Protein AF-T0VGX5-F1 (afdb_monomer_lite)

Organism: NCBI:txid1234873

Sequence (103 aa):
MQKRYSKEFKETLIAFYHSGQSVTQLSKEYDVAPATIYKWIDLYSKSNESSVSKADFLELKRQLAKVKEERDILKKSIDHIRREKEVSAADMAQTIQTLALNV

Foldseek 3Di:
DDDDDDPVRLVVLLVVVVVPDDLVRSCVVVVNDSVVNVVSCQQAVDDPPDPAGNVNVVVVVVVVVVVVVVVVVVVVVVVVVVVVVVVVVVVVVVVVVVVVVVD

Radius of gyration: 29.21 Å; chains: 1; bounding box: 61×19×82 Å

Structure (mmCIF, N/CA/C/O backbone):
data_AF-T0VGX5-F1
#
_entry.id   AF-T0VGX5-F1
#
loop_
_atom_site.group_PDB
_atom_site.id
_atom_site.type_symbol
_atom_site.label_atom_id
_atom_site.label_alt_id
_atom_site.label_comp_id
_atom_site.label_asym_id
_atom_site.label_entity_id
_atom_site.label_seq_id
_atom_site.pdbx_PDB_ins_code
_atom_site.Cartn_x
_atom_site.Cartn_y
_atom_site.Cartn_z
_atom_site.occupancy
_atom_site.B_iso_or_equiv
_atom_site.auth_seq_id
_atom_site.auth_comp_id
_atom_site.auth_asym_id
_atom_site.auth_atom_id
_atom_site.pdbx_PDB_model_num
ATOM 1 N N . MET A 1 1 ? 8.863 0.318 19.338 1.00 51.97 1 MET A N 1
ATOM 2 C CA . MET A 1 1 ? 8.648 -0.700 18.283 1.00 51.97 1 MET A CA 1
ATOM 3 C C . MET A 1 1 ? 7.151 -0.746 17.968 1.00 51.97 1 MET A C 1
ATOM 5 O O . MET A 1 1 ? 6.371 -0.855 18.904 1.00 51.97 1 MET A O 1
ATOM 9 N N . GLN A 1 2 ? 6.716 -0.561 16.715 1.00 69.12 2 GLN A N 1
ATOM 10 C CA . GLN A 1 2 ? 5.281 -0.636 16.378 1.00 69.12 2 GLN A CA 1
ATOM 11 C C . GLN A 1 2 ? 4.834 -2.105 16.348 1.00 69.12 2 GLN A C 1
ATOM 13 O O . GLN A 1 2 ? 5.328 -2.858 15.509 1.00 69.12 2 GLN A O 1
ATOM 18 N N . LYS A 1 3 ? 3.886 -2.503 17.213 1.00 79.25 3 LYS A N 1
ATOM 19 C CA . LYS A 1 3 ? 3.197 -3.801 17.086 1.00 79.25 3 LYS A CA 1
ATOM 20 C C . LYS A 1 3 ? 2.500 -3.845 15.712 1.00 79.25 3 LYS A C 1
ATOM 22 O O . LYS A 1 3 ? 1.730 -2.944 15.368 1.00 79.25 3 LYS A O 1
ATOM 27 N N . ARG A 1 4 ? 2.819 -4.854 14.896 1.00 87.25 4 ARG A N 1
ATOM 28 C CA . ARG A 1 4 ? 2.221 -5.086 13.571 1.00 87.25 4 ARG A CA 1
ATOM 29 C C . ARG A 1 4 ? 1.125 -6.137 13.723 1.00 87.25 4 ARG A C 1
ATOM 31 O O . ARG A 1 4 ? 1.413 -7.262 14.105 1.00 87.25 4 ARG A O 1
ATOM 38 N N . TYR A 1 5 ? -0.109 -5.757 13.412 1.00 90.38 5 TYR A N 1
ATOM 39 C CA . TYR A 1 5 ? -1.258 -6.662 13.394 1.00 90.38 5 TYR A CA 1
ATOM 40 C C . TYR A 1 5 ? -1.614 -7.019 11.950 1.00 90.38 5 TYR A C 1
ATOM 42 O O . TYR A 1 5 ? -1.558 -6.136 11.079 1.00 90.38 5 TYR A O 1
ATOM 50 N N . SER A 1 6 ? -1.982 -8.281 11.710 1.00 91.69 6 SER A N 1
ATOM 51 C CA . SER A 1 6 ? -2.415 -8.759 10.392 1.00 91.69 6 SER A CA 1
ATOM 52 C C . SER A 1 6 ? -3.742 -8.113 9.968 1.00 91.69 6 SER A C 1
ATOM 54 O O . SER A 1 6 ? -4.404 -7.456 10.777 1.00 91.69 6 SER A O 1
ATOM 56 N N . LYS A 1 7 ? -4.113 -8.228 8.688 1.00 88.12 7 LYS A N 1
ATOM 57 C CA . LYS A 1 7 ? -5.376 -7.661 8.181 1.00 88.12 7 LYS A CA 1
ATOM 58 C C . LYS A 1 7 ? -6.569 -8.405 8.786 1.00 88.12 7 LYS A C 1
ATOM 60 O O . LYS A 1 7 ? -7.472 -7.770 9.319 1.00 88.12 7 LYS A O 1
ATOM 65 N N . GLU A 1 8 ? -6.484 -9.727 8.814 1.00 89.88 8 GLU A N 1
ATOM 66 C CA . GLU A 1 8 ? -7.505 -10.656 9.299 1.00 89.88 8 GLU A CA 1
ATOM 67 C C . GLU A 1 8 ? -7.815 -10.404 10.781 1.00 89.88 8 GLU A C 1
ATOM 69 O O . GLU A 1 8 ? -8.975 -10.357 11.190 1.00 89.88 8 GLU A O 1
ATOM 74 N N . PHE A 1 9 ? -6.776 -10.158 11.589 1.00 93.00 9 PHE A N 1
ATOM 75 C CA . PHE A 1 9 ? -6.940 -9.829 13.004 1.00 93.00 9 PHE A CA 1
ATOM 76 C C . PHE A 1 9 ? -7.717 -8.523 13.204 1.00 93.00 9 PHE A C 1
ATOM 78 O O . PHE A 1 9 ? -8.627 -8.456 14.029 1.00 93.00 9 PHE A O 1
ATOM 85 N N . LYS A 1 10 ? -7.382 -7.480 12.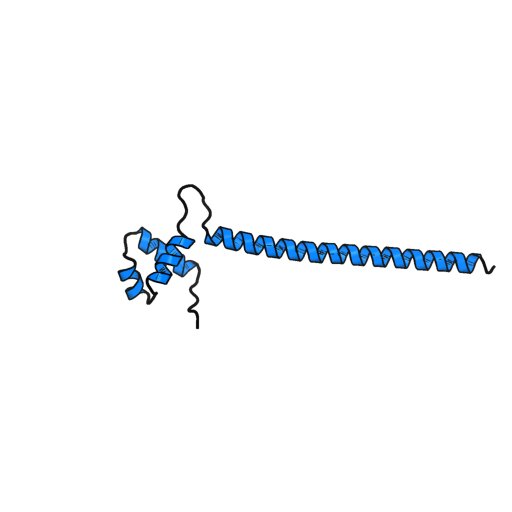433 1.00 91.75 10 LYS A N 1
ATOM 86 C CA . LYS A 1 10 ? -8.079 -6.187 12.510 1.00 91.75 10 LYS A CA 1
ATOM 87 C C . LYS A 1 10 ? -9.541 -6.337 12.113 1.00 91.75 10 LYS A C 1
ATOM 89 O O . LYS A 1 10 ? -10.407 -5.843 12.825 1.00 91.75 10 LYS A O 1
ATOM 94 N N . GLU A 1 11 ? -9.805 -7.032 11.008 1.00 89.75 11 GLU A N 1
ATOM 95 C CA . GLU A 1 11 ? -11.160 -7.287 10.508 1.00 89.75 11 GLU A CA 1
ATOM 96 C C . GLU A 1 11 ? -12.002 -8.067 11.521 1.00 89.75 11 GLU A C 1
ATOM 98 O O . GLU A 1 11 ? -13.154 -7.710 11.754 1.00 89.75 11 GLU A O 1
ATOM 103 N N . THR A 1 12 ? -11.409 -9.056 12.194 1.00 92.19 12 THR A N 1
ATOM 104 C CA . THR A 1 12 ? -12.071 -9.822 13.260 1.00 92.19 12 THR A CA 1
ATOM 105 C C . THR A 1 12 ? -12.460 -8.925 14.436 1.00 92.19 12 THR A C 1
ATOM 107 O O . THR A 1 12 ? -13.608 -8.946 14.878 1.00 92.19 12 THR A O 1
ATOM 110 N N . LEU A 1 13 ? -11.541 -8.074 14.909 1.00 93.75 13 LEU A N 1
ATOM 111 C CA . LEU A 1 13 ? -11.828 -7.145 16.009 1.00 93.75 13 LEU A CA 1
ATOM 112 C C . LEU A 1 13 ? -12.951 -6.158 15.656 1.00 93.75 13 LEU A C 1
ATOM 114 O O . LEU A 1 13 ? -13.790 -5.826 16.492 1.00 93.75 13 LEU A O 1
ATOM 118 N N . ILE A 1 14 ? -12.965 -5.688 14.408 1.00 91.19 14 ILE A N 1
ATOM 119 C CA . ILE A 1 14 ? -14.003 -4.790 13.896 1.00 91.19 14 ILE A CA 1
ATOM 120 C C . ILE A 1 14 ? -15.347 -5.522 13.785 1.00 91.19 14 ILE A C 1
ATOM 122 O O . ILE A 1 14 ? -16.378 -4.949 14.133 1.00 91.19 14 ILE A O 1
ATOM 126 N N . ALA A 1 15 ? -15.358 -6.792 13.371 1.00 91.25 15 ALA A N 1
ATOM 127 C CA . ALA A 1 15 ? -16.569 -7.609 13.347 1.00 91.25 15 ALA A CA 1
ATOM 128 C C . ALA A 1 15 ? -17.169 -7.786 14.753 1.00 91.25 15 ALA A C 1
ATOM 130 O O . ALA A 1 15 ? -18.377 -7.628 14.917 1.00 91.25 15 ALA A O 1
ATOM 131 N N . PHE A 1 16 ? -16.338 -8.018 15.775 1.00 93.75 16 PHE A N 1
ATOM 132 C CA . PHE A 1 16 ? -16.792 -8.080 17.170 1.00 93.75 16 PHE A CA 1
ATOM 133 C C . PHE A 1 16 ? -17.350 -6.750 17.683 1.00 93.75 16 PHE A C 1
ATOM 135 O O . PHE A 1 16 ? -18.348 -6.719 18.405 1.00 93.75 16 PHE A O 1
ATOM 142 N N . TYR A 1 17 ? -16.746 -5.632 17.277 1.00 93.38 17 TYR A N 1
ATOM 143 C CA . TYR A 1 17 ? -17.308 -4.315 17.564 1.00 93.38 17 TYR A CA 1
ATOM 144 C C . TYR A 1 17 ? -18.699 -4.151 16.926 1.00 93.38 17 TYR A C 1
ATOM 146 O O . TYR A 1 17 ? -19.646 -3.746 17.598 1.00 93.38 17 TYR A O 1
ATOM 154 N N . HIS A 1 18 ? -18.861 -4.541 15.657 1.00 89.44 18 HIS A N 1
ATOM 155 C CA . HIS A 1 18 ? -20.154 -4.493 14.968 1.00 89.44 18 HIS A CA 1
ATOM 156 C C . HIS A 1 18 ? -21.195 -5.473 15.528 1.00 89.44 18 HIS A C 1
ATOM 158 O O . HIS A 1 18 ? -22.388 -5.199 15.418 1.00 89.44 18 HIS A O 1
ATOM 164 N N . SER A 1 19 ? -20.779 -6.569 16.172 1.00 91.56 19 SER A N 1
ATOM 165 C CA . SER A 1 19 ? -21.684 -7.471 16.897 1.00 91.56 19 SER A CA 1
ATOM 166 C C . SER A 1 19 ? -22.095 -6.949 18.282 1.00 91.56 19 SER A C 1
ATOM 168 O O . SER A 1 19 ? -22.787 -7.652 19.013 1.00 91.56 19 SER A O 1
ATOM 170 N N . GLY A 1 20 ? -21.664 -5.739 18.663 1.00 91.25 20 GLY A N 1
ATOM 171 C CA . GLY A 1 20 ? -22.083 -5.052 19.886 1.00 91.25 20 GLY A CA 1
ATOM 172 C C . GLY A 1 20 ? -21.067 -5.062 21.032 1.00 91.25 20 GLY A C 1
ATOM 173 O O . GLY A 1 20 ? -21.376 -4.542 22.104 1.00 91.25 20 GLY A O 1
ATOM 174 N N . GLN A 1 21 ? -19.861 -5.614 20.849 1.00 94.88 21 GLN A N 1
ATOM 175 C CA . GLN A 1 21 ? -18.829 -5.542 21.889 1.00 94.88 21 GLN A CA 1
ATOM 176 C C . GLN A 1 21 ? -18.240 -4.130 21.997 1.00 94.88 21 GLN A C 1
ATOM 178 O O . GLN A 1 21 ? -17.969 -3.459 21.000 1.00 94.88 21 GLN A O 1
ATOM 183 N N . SER A 1 22 ? -17.996 -3.670 23.227 1.00 96.06 22 SER A N 1
ATOM 184 C CA . SER A 1 22 ? -17.403 -2.347 23.449 1.00 96.06 22 SER A CA 1
ATOM 185 C C . SER A 1 22 ? -15.898 -2.339 23.160 1.00 96.06 22 SER A C 1
ATOM 187 O O . SER A 1 22 ? -15.184 -3.303 23.442 1.00 96.06 22 SER A O 1
ATOM 189 N N . VAL A 1 23 ? -15.378 -1.202 22.688 1.00 95.69 23 VAL A N 1
ATOM 190 C CA . VAL A 1 23 ? -13.931 -1.016 22.476 1.00 95.69 23 VAL A CA 1
ATOM 191 C C . VAL A 1 23 ? -13.133 -1.236 23.766 1.00 95.69 23 VAL A C 1
ATOM 193 O O . VAL A 1 23 ? -12.035 -1.781 23.722 1.00 95.69 23 VAL A O 1
ATOM 196 N N . THR A 1 24 ? -13.681 -0.861 24.924 1.00 96.12 24 THR A N 1
ATOM 197 C CA . THR A 1 24 ? -13.038 -1.080 26.228 1.00 96.12 24 THR A CA 1
ATOM 198 C C . THR A 1 24 ? -12.891 -2.566 26.552 1.00 96.12 24 THR A C 1
ATOM 200 O O . THR A 1 24 ? -11.860 -2.969 27.086 1.00 96.12 24 THR A O 1
ATOM 203 N N . GLN A 1 25 ? -13.898 -3.381 26.227 1.00 96.12 25 GLN A N 1
ATOM 204 C CA . GLN A 1 25 ? -13.838 -4.833 26.400 1.00 96.12 25 GLN A CA 1
ATOM 205 C C . GLN A 1 25 ? -12.796 -5.445 25.460 1.00 96.12 25 GLN A C 1
ATOM 207 O O . GLN A 1 25 ? -11.865 -6.093 25.931 1.00 96.12 25 GLN A O 1
ATOM 212 N N . LEU A 1 26 ? -12.893 -5.146 24.162 1.00 96.25 26 LEU A N 1
ATOM 213 C CA . LEU A 1 26 ? -11.949 -5.621 23.145 1.00 96.25 26 LEU A CA 1
ATOM 214 C C . LEU A 1 26 ? -10.504 -5.229 23.466 1.00 96.25 26 LEU A C 1
ATOM 216 O O . LEU A 1 26 ? -9.575 -6.009 23.279 1.00 96.25 26 LEU A O 1
ATOM 220 N N . SER A 1 27 ? -10.308 -4.020 23.987 1.00 96.38 27 SER A N 1
ATOM 221 C CA . SER A 1 27 ? -8.991 -3.534 24.375 1.00 96.38 27 SER A CA 1
ATOM 222 C C . SER A 1 27 ? -8.352 -4.385 25.470 1.00 96.38 27 SER A C 1
ATOM 224 O O . SER A 1 27 ? -7.170 -4.710 25.369 1.00 96.38 27 SER A O 1
ATOM 226 N N . LYS A 1 28 ? -9.133 -4.763 26.488 1.00 96.06 28 LYS A N 1
ATOM 227 C CA . LYS A 1 28 ? -8.661 -5.594 27.602 1.00 96.06 28 LYS A CA 1
ATOM 228 C C . LYS A 1 28 ? -8.439 -7.045 27.185 1.00 96.06 28 LYS A C 1
ATOM 230 O O . LYS A 1 28 ? -7.455 -7.639 27.600 1.00 96.06 28 LYS A O 1
ATOM 235 N N . GLU A 1 29 ? -9.343 -7.601 26.384 1.00 95.88 29 GLU A N 1
ATOM 236 C CA . GLU A 1 29 ? -9.317 -9.012 25.983 1.00 95.88 29 GLU A CA 1
ATOM 237 C C . GLU A 1 29 ? -8.167 -9.324 25.015 1.00 95.88 29 GLU A C 1
ATOM 239 O O . GLU A 1 29 ? -7.519 -10.360 25.138 1.00 95.88 29 GLU A O 1
ATOM 244 N N . TYR A 1 30 ? -7.866 -8.401 24.097 1.00 94.06 30 TYR A N 1
ATOM 245 C CA . TYR A 1 30 ? -6.882 -8.616 23.031 1.00 94.06 30 TYR A CA 1
ATOM 246 C C . TYR A 1 30 ? -5.566 -7.837 23.222 1.00 94.06 30 TYR A C 1
ATOM 248 O O . TYR A 1 30 ? -4.720 -7.851 22.327 1.00 94.06 30 TYR A O 1
ATOM 256 N N . ASP A 1 31 ? -5.382 -7.143 24.353 1.00 94.00 31 ASP A N 1
ATOM 257 C CA . ASP A 1 31 ? -4.220 -6.275 24.638 1.00 94.00 31 ASP A CA 1
ATOM 258 C C . ASP A 1 31 ? -3.933 -5.253 23.512 1.00 94.00 31 ASP A C 1
ATOM 260 O O . ASP A 1 31 ? -2.796 -5.005 23.086 1.00 94.00 31 ASP A O 1
ATOM 264 N N . VAL A 1 32 ? -5.002 -4.646 22.988 1.00 94.50 32 VAL A N 1
ATOM 265 C CA . VAL A 1 32 ? -4.926 -3.612 21.948 1.00 94.50 32 VAL A CA 1
ATOM 266 C C . VAL A 1 32 ? -5.370 -2.283 22.538 1.00 94.50 32 VAL A C 1
ATOM 268 O O . VAL A 1 32 ? -6.449 -2.174 23.109 1.00 94.50 32 VAL A O 1
ATOM 271 N N . ALA A 1 33 ? -4.571 -1.230 22.370 1.00 95.06 33 ALA A N 1
ATOM 272 C CA . ALA A 1 33 ? -4.937 0.094 22.868 1.00 95.06 33 ALA A CA 1
ATOM 273 C C . ALA A 1 33 ? -6.271 0.581 22.248 1.00 95.06 33 ALA A C 1
ATOM 275 O O . ALA A 1 33 ? -6.413 0.502 21.022 1.00 95.06 33 ALA A O 1
ATOM 276 N N . PRO A 1 34 ? -7.202 1.180 23.022 1.00 95.44 34 PRO A N 1
ATOM 277 C CA . PRO A 1 34 ? -8.509 1.618 22.515 1.00 95.44 34 PRO A CA 1
ATOM 278 C C . PRO A 1 34 ? -8.406 2.540 21.295 1.00 95.44 34 PRO A C 1
ATOM 280 O O . PRO A 1 34 ? -9.121 2.373 20.311 1.00 95.44 34 PRO A O 1
ATOM 283 N N . ALA A 1 35 ? -7.443 3.468 21.311 1.00 94.94 35 ALA A N 1
ATOM 284 C CA . ALA A 1 35 ? -7.177 4.381 20.198 1.00 94.94 35 ALA A CA 1
ATOM 285 C C . ALA A 1 35 ? -6.799 3.651 18.894 1.00 94.94 35 ALA A C 1
ATOM 287 O O . ALA A 1 35 ? -7.121 4.113 17.801 1.00 94.94 35 ALA A O 1
ATOM 288 N N . THR A 1 36 ? -6.132 2.498 18.998 1.00 94.06 36 THR A N 1
ATOM 289 C CA . THR A 1 36 ? -5.782 1.671 17.835 1.00 94.06 36 THR A CA 1
ATOM 290 C C . THR A 1 36 ? -7.024 1.006 17.248 1.00 94.06 36 THR A C 1
ATOM 292 O O . THR A 1 36 ? -7.184 0.999 16.030 1.00 94.06 36 THR A O 1
ATOM 295 N N . ILE A 1 37 ? -7.927 0.520 18.105 1.00 94.44 37 ILE A N 1
ATOM 296 C CA . ILE A 1 37 ? -9.196 -0.091 17.693 1.00 94.44 37 ILE A CA 1
ATOM 297 C C . ILE A 1 37 ? -10.082 0.949 16.998 1.00 94.44 37 ILE A C 1
ATOM 299 O O . ILE A 1 37 ? -10.530 0.707 15.881 1.00 94.44 37 ILE A O 1
ATOM 303 N N . TYR A 1 38 ? -10.25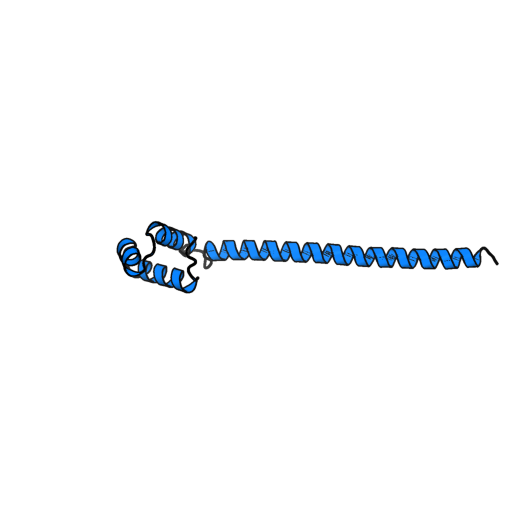5 2.140 17.585 1.00 94.19 38 TYR A N 1
ATOM 304 C CA . TYR A 1 38 ? -11.004 3.232 16.948 1.00 94.19 38 TYR A CA 1
ATOM 305 C C . TYR A 1 38 ? -10.428 3.623 15.585 1.00 94.19 38 TYR A C 1
ATOM 307 O O . TYR A 1 38 ? -11.173 3.830 14.630 1.00 94.19 38 TYR A O 1
ATOM 315 N N . LYS A 1 39 ? -9.097 3.665 15.463 1.00 92.81 39 LYS A N 1
ATOM 316 C CA . LYS A 1 39 ? -8.438 3.923 14.180 1.00 92.81 39 LYS A CA 1
ATOM 317 C C . LYS A 1 39 ? -8.751 2.844 13.143 1.00 92.81 39 LYS A C 1
ATOM 319 O O . LYS A 1 39 ? -8.889 3.163 11.967 1.00 92.81 39 LYS A O 1
ATOM 324 N N . TRP A 1 40 ? -8.831 1.575 13.538 1.00 93.25 40 TRP A N 1
ATOM 325 C CA . TRP A 1 40 ? -9.221 0.508 12.616 1.00 93.25 40 TRP A CA 1
ATOM 326 C C . TRP A 1 40 ? -10.692 0.608 12.230 1.00 93.25 40 TRP A C 1
ATOM 328 O O . TRP A 1 40 ? -10.989 0.494 11.047 1.00 93.25 40 TRP A O 1
ATOM 338 N N . ILE A 1 41 ? -11.584 0.909 13.174 1.00 89.75 41 ILE A N 1
ATOM 339 C CA . ILE A 1 41 ? -13.000 1.151 12.876 1.00 89.75 41 ILE A CA 1
ATOM 340 C C . ILE A 1 41 ? -13.140 2.271 11.830 1.00 89.75 41 ILE A C 1
ATOM 342 O O . ILE A 1 41 ? -13.810 2.067 10.825 1.00 89.75 41 ILE A O 1
ATOM 346 N N . ASP A 1 42 ? -12.436 3.401 11.979 1.00 87.88 42 ASP A N 1
ATOM 347 C CA . ASP A 1 42 ? -12.437 4.473 10.963 1.00 87.88 42 ASP A CA 1
ATOM 348 C C . ASP A 1 42 ? -11.926 3.989 9.596 1.00 87.88 42 ASP A C 1
ATOM 350 O O . ASP A 1 42 ? -12.540 4.240 8.563 1.00 87.88 42 ASP A O 1
ATOM 354 N N . LEU A 1 43 ? -10.798 3.271 9.574 1.00 84.81 43 LEU A N 1
ATOM 355 C CA . LEU A 1 43 ? -10.146 2.857 8.327 1.00 84.81 43 LEU A CA 1
ATOM 356 C C . LEU A 1 43 ? -10.906 1.766 7.564 1.00 84.81 43 LEU A C 1
ATOM 358 O O . LEU A 1 43 ? -10.840 1.721 6.333 1.00 84.81 43 LEU A O 1
ATOM 362 N N . TYR A 1 44 ? -11.580 0.871 8.277 1.00 81.25 44 TYR A N 1
ATOM 363 C CA . TYR A 1 44 ? -12.189 -0.333 7.713 1.00 81.25 44 TYR A CA 1
ATOM 364 C C . TYR A 1 44 ? -13.719 -0.332 7.772 1.00 81.25 44 TYR A C 1
ATOM 366 O O . TYR A 1 44 ? -14.325 -1.236 7.199 1.00 81.25 44 TYR A O 1
ATOM 374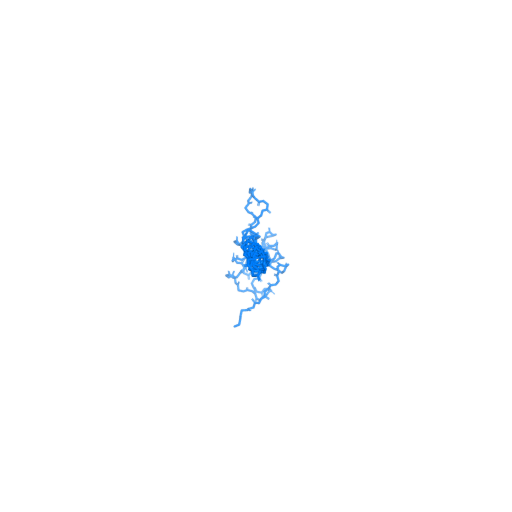 N N . SER A 1 45 ? -14.357 0.671 8.390 1.00 72.75 45 SER A N 1
ATOM 375 C CA . SER A 1 45 ? -15.800 0.857 8.237 1.00 72.75 45 SER A CA 1
ATOM 376 C C . SER A 1 45 ? -16.125 1.037 6.753 1.00 72.75 45 SER A C 1
ATOM 378 O O . SER A 1 45 ? -15.562 1.886 6.057 1.00 72.75 45 SER A O 1
ATOM 380 N N . LYS A 1 46 ? -16.991 0.167 6.235 1.00 64.50 46 LYS A N 1
ATOM 381 C CA . LYS A 1 46 ? -17.533 0.318 4.887 1.00 64.50 46 LYS A CA 1
ATOM 382 C C . LYS A 1 46 ? -18.527 1.474 4.958 1.00 64.50 46 LYS A C 1
ATOM 384 O O . LYS A 1 46 ? -19.510 1.376 5.687 1.00 64.50 46 LYS A O 1
ATOM 389 N N . SER A 1 47 ? -18.276 2.575 4.251 1.00 55.53 47 SER A N 1
ATOM 390 C CA . SER A 1 47 ? -19.315 3.585 4.039 1.00 55.53 47 SER A CA 1
ATOM 391 C C . SER A 1 47 ? -20.481 2.916 3.318 1.00 55.53 47 SER A C 1
ATOM 393 O O . SER A 1 47 ? -20.266 2.224 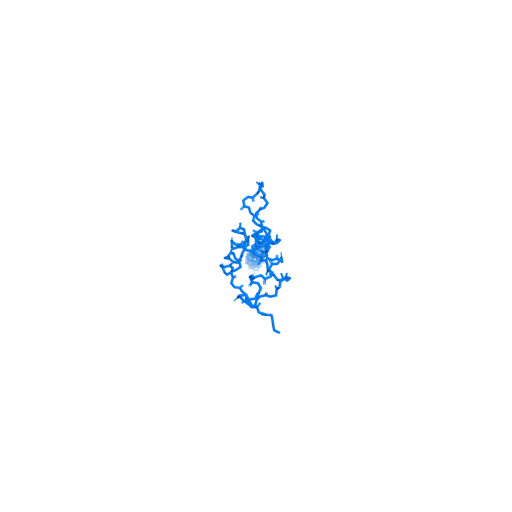2.325 1.00 55.53 47 SER A O 1
ATOM 395 N N . ASN A 1 48 ? -21.701 3.117 3.821 1.00 53.47 48 ASN A N 1
ATOM 396 C CA . ASN A 1 48 ? -22.934 2.444 3.382 1.00 53.47 48 ASN A CA 1
ATOM 397 C C . ASN A 1 48 ? -23.254 2.554 1.871 1.00 53.47 48 ASN A C 1
ATOM 399 O O . ASN A 1 48 ? -24.184 1.906 1.408 1.00 53.47 48 ASN A O 1
ATOM 403 N N . GLU A 1 49 ? -22.483 3.319 1.094 1.00 55.97 49 GLU A N 1
ATOM 404 C CA . GLU A 1 49 ? -22.664 3.520 -0.350 1.00 55.97 49 GLU A CA 1
ATOM 405 C C . GLU A 1 49 ? -21.488 3.024 -1.214 1.00 55.97 49 GLU A C 1
ATOM 407 O O . GLU A 1 49 ? -21.586 3.018 -2.439 1.00 55.97 49 GLU A O 1
ATOM 412 N N . SER A 1 50 ? -20.379 2.560 -0.625 1.00 54.19 50 SER A N 1
ATOM 413 C CA . SER A 1 50 ? -19.218 2.090 -1.392 1.00 54.19 50 SER A CA 1
ATOM 414 C C . SER A 1 50 ? -18.679 0.772 -0.849 1.00 54.19 50 SER A C 1
ATOM 416 O O . SER A 1 50 ? -18.260 0.675 0.301 1.00 54.19 50 SER A O 1
ATOM 418 N N . SER A 1 51 ? -18.600 -0.239 -1.714 1.00 64.38 51 SER A N 1
ATOM 419 C CA . SER A 1 51 ? -18.055 -1.570 -1.409 1.00 64.38 51 SER A CA 1
ATOM 420 C C . SER A 1 51 ? -16.565 -1.584 -1.022 1.00 64.38 51 SER A C 1
ATOM 422 O O . SER A 1 51 ? -16.045 -2.637 -0.656 1.00 64.38 51 SER A O 1
ATOM 424 N N . VAL A 1 52 ? -15.883 -0.435 -1.083 1.00 71.81 52 VAL A N 1
ATOM 425 C CA . VAL A 1 52 ? -14.437 -0.282 -0.892 1.00 71.81 52 VAL A CA 1
ATOM 426 C C . VAL A 1 52 ? -14.151 0.455 0.419 1.00 71.81 52 VAL A C 1
ATOM 428 O O . VAL A 1 52 ? -14.627 1.570 0.626 1.00 71.81 52 VAL A O 1
ATOM 431 N N . SER A 1 53 ? -13.346 -0.151 1.296 1.00 80.38 53 SER A N 1
ATOM 432 C CA . SER A 1 53 ? -12.849 0.494 2.520 1.00 80.38 53 SER A CA 1
ATOM 433 C C . SER A 1 53 ? -11.808 1.578 2.195 1.00 80.38 53 SER A C 1
ATOM 435 O O . SER A 1 53 ? -11.065 1.485 1.217 1.00 80.38 53 SER A O 1
ATOM 437 N N . LYS A 1 54 ? -11.671 2.586 3.066 1.00 83.44 54 LYS A N 1
ATOM 438 C CA . LYS A 1 54 ? -10.599 3.600 3.002 1.00 83.44 54 LYS A CA 1
ATOM 439 C C . LYS A 1 54 ? -9.194 2.980 2.992 1.00 83.44 54 LYS A C 1
ATOM 441 O O . LYS A 1 54 ? -8.296 3.513 2.339 1.00 83.44 54 LYS A O 1
ATOM 446 N N . ALA A 1 55 ? -8.996 1.857 3.685 1.00 83.25 55 ALA A N 1
ATOM 447 C CA . ALA A 1 55 ? -7.747 1.101 3.654 1.00 83.25 55 ALA A CA 1
ATOM 448 C C . ALA A 1 55 ? -7.489 0.480 2.271 1.00 83.25 55 ALA A C 1
ATOM 450 O O . ALA A 1 55 ? -6.388 0.628 1.740 1.00 83.25 55 ALA A O 1
ATOM 451 N N . ASP A 1 56 ? -8.506 -0.140 1.667 1.00 85.50 56 ASP A N 1
ATOM 452 C CA . ASP A 1 56 ? -8.404 -0.724 0.324 1.00 85.50 56 ASP A CA 1
ATOM 453 C C . ASP A 1 56 ? -8.167 0.364 -0.736 1.00 85.50 56 ASP A C 1
ATOM 455 O O . ASP A 1 56 ? -7.340 0.197 -1.629 1.00 85.50 56 ASP A O 1
ATOM 459 N N . PHE A 1 57 ? -8.813 1.527 -0.600 1.00 87.56 57 PHE A N 1
ATOM 460 C CA . PHE A 1 57 ? -8.577 2.679 -1.472 1.00 87.56 57 PHE A CA 1
ATOM 461 C C . PHE A 1 57 ? -7.129 3.187 -1.394 1.00 87.56 57 PHE A C 1
ATOM 463 O O . PHE A 1 57 ? -6.510 3.491 -2.418 1.00 87.56 57 PHE A O 1
ATOM 470 N N . LEU A 1 58 ? -6.567 3.280 -0.185 1.00 88.56 58 LEU A N 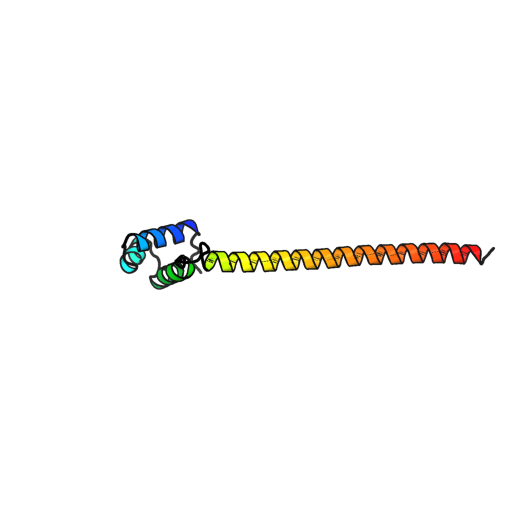1
ATOM 471 C CA . LEU A 1 58 ? -5.190 3.733 0.004 1.00 88.56 58 LEU A CA 1
ATOM 472 C C . LEU A 1 58 ? -4.182 2.729 -0.567 1.00 88.56 58 LEU A C 1
ATOM 474 O O . LEU A 1 58 ? -3.201 3.136 -1.194 1.00 88.56 58 LEU A O 1
ATOM 478 N N . GLU A 1 59 ? -4.444 1.436 -0.384 1.00 91.62 59 GLU A N 1
ATOM 479 C CA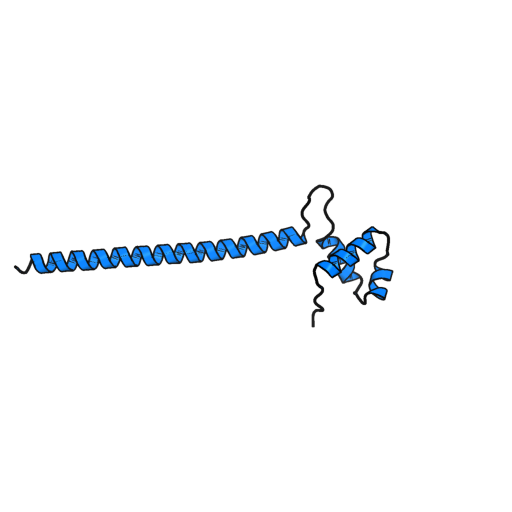 . GLU A 1 59 ? -3.643 0.366 -0.974 1.00 91.62 59 GLU A CA 1
ATOM 480 C C . GLU A 1 59 ? -3.708 0.410 -2.506 1.00 91.62 59 GLU A C 1
ATOM 482 O O . GLU A 1 59 ? -2.672 0.413 -3.170 1.00 91.62 59 GLU A O 1
ATOM 487 N N . LEU A 1 60 ? -4.901 0.582 -3.081 1.00 93.75 60 LEU A N 1
ATOM 488 C CA . LEU A 1 60 ? -5.073 0.715 -4.526 1.00 93.75 60 LEU A CA 1
ATOM 489 C C . LEU A 1 60 ? -4.321 1.934 -5.080 1.00 93.75 60 LEU A C 1
ATOM 491 O O . LEU A 1 60 ? -3.651 1.846 -6.110 1.00 93.75 60 LEU A O 1
ATOM 495 N N . LYS A 1 61 ? -4.357 3.070 -4.374 1.00 93.75 61 LYS A N 1
ATOM 496 C CA . LYS A 1 61 ? -3.595 4.272 -4.745 1.00 93.75 61 LYS A CA 1
ATOM 497 C C . LYS A 1 61 ? -2.085 4.017 -4.726 1.00 93.75 61 LYS A C 1
ATOM 499 O O . LYS A 1 61 ? -1.375 4.498 -5.611 1.00 93.75 61 LYS A O 1
ATOM 504 N N . ARG A 1 62 ? -1.592 3.254 -3.744 1.00 95.12 62 ARG A N 1
ATOM 505 C CA . ARG A 1 62 ? -0.179 2.860 -3.643 1.00 95.12 62 ARG A CA 1
ATOM 506 C C . ARG A 1 62 ? 0.228 1.950 -4.804 1.00 95.12 62 ARG A C 1
ATOM 508 O O . ARG A 1 62 ? 1.258 2.196 -5.429 1.00 95.12 62 ARG A O 1
ATOM 515 N N . GLN A 1 63 ? -0.583 0.943 -5.117 1.00 96.00 63 GLN A N 1
ATOM 516 C CA . GLN A 1 63 ? -0.338 0.034 -6.240 1.00 96.00 63 GLN A CA 1
ATOM 517 C C . GLN A 1 63 ? -0.344 0.780 -7.576 1.00 96.00 63 GLN A C 1
ATOM 519 O O . GLN A 1 63 ? 0.563 0.602 -8.385 1.00 96.00 63 GLN A O 1
ATOM 524 N N . LEU A 1 64 ? -1.297 1.695 -7.773 1.00 97.31 64 LEU A N 1
ATOM 525 C CA . LEU A 1 64 ? -1.361 2.529 -8.971 1.00 97.31 64 LEU A CA 1
ATOM 526 C C . LEU A 1 64 ? -0.108 3.400 -9.139 1.00 97.31 64 LEU A C 1
ATOM 528 O O . LEU A 1 64 ? 0.379 3.557 -10.257 1.00 97.31 64 LEU A O 1
ATOM 532 N N . ALA A 1 65 ? 0.416 3.971 -8.049 1.00 97.25 65 ALA A N 1
ATOM 533 C CA . ALA A 1 65 ? 1.653 4.748 -8.089 1.00 97.25 65 ALA A CA 1
ATOM 534 C C . ALA A 1 65 ? 2.850 3.880 -8.506 1.00 97.25 65 ALA A C 1
ATOM 536 O O . ALA A 1 65 ? 3.582 4.259 -9.417 1.00 97.25 65 ALA A O 1
ATOM 537 N N . LYS A 1 66 ? 2.983 2.687 -7.912 1.00 97.50 66 LYS A N 1
ATOM 538 C CA . LYS A 1 66 ? 4.048 1.729 -8.238 1.00 97.50 66 LYS A CA 1
ATOM 539 C C . LYS A 1 66 ? 4.007 1.305 -9.711 1.00 97.50 66 LYS A C 1
ATOM 541 O O . LYS A 1 66 ? 5.012 1.389 -10.405 1.00 97.50 66 LYS A O 1
ATOM 546 N N . VAL A 1 67 ? 2.832 0.925 -10.213 1.00 97.69 67 VAL A N 1
ATOM 547 C CA . VAL A 1 67 ? 2.662 0.509 -11.616 1.00 97.69 67 VAL A CA 1
ATOM 548 C C . VAL A 1 67 ? 2.956 1.661 -12.581 1.00 97.69 67 VAL A C 1
ATOM 550 O O . VAL A 1 67 ? 3.544 1.454 -13.642 1.00 97.69 67 VAL A O 1
ATOM 553 N N . LYS A 1 68 ? 2.573 2.898 -12.236 1.00 96.81 68 LYS A N 1
ATOM 554 C CA . LYS A 1 68 ? 2.903 4.073 -13.058 1.00 96.81 68 LYS A CA 1
ATOM 555 C C . LYS A 1 68 ? 4.410 4.297 -13.149 1.00 96.81 68 LYS A C 1
ATOM 557 O O . LYS A 1 68 ? 4.888 4.561 -14.249 1.00 96.81 68 LYS A O 1
ATOM 562 N N . GLU A 1 69 ? 5.122 4.160 -12.036 1.00 97.38 69 GLU A N 1
ATOM 563 C CA . GLU A 1 69 ? 6.579 4.281 -11.981 1.00 97.38 69 GLU A CA 1
ATOM 564 C C . GLU A 1 69 ? 7.272 3.192 -12.813 1.00 97.38 69 GLU A C 1
ATOM 566 O O . GLU A 1 69 ? 8.083 3.515 -13.680 1.00 97.38 69 GLU A O 1
ATOM 571 N N . GLU A 1 70 ? 6.888 1.923 -12.641 1.00 97.06 70 GLU A N 1
ATOM 572 C CA . GLU A 1 70 ? 7.403 0.801 -13.444 1.00 97.06 70 GLU A CA 1
ATOM 573 C C . GLU A 1 70 ? 7.171 1.033 -14.945 1.00 97.06 70 GLU A C 1
ATOM 575 O O . GLU A 1 70 ? 8.078 0.860 -15.763 1.00 97.06 70 GLU A O 1
ATOM 580 N N . ARG A 1 71 ? 5.976 1.510 -15.314 1.00 97.50 71 ARG A N 1
ATOM 581 C CA . ARG A 1 71 ? 5.634 1.858 -16.699 1.00 97.50 71 ARG A CA 1
ATOM 582 C C . ARG A 1 71 ? 6.498 2.998 -17.237 1.00 97.50 71 ARG A C 1
ATOM 584 O O . ARG A 1 71 ? 6.880 2.963 -18.406 1.00 97.50 71 ARG A O 1
ATOM 591 N N . ASP A 1 72 ? 6.788 4.014 -16.431 1.00 97.81 72 ASP A N 1
ATOM 592 C CA . ASP A 1 72 ? 7.627 5.145 -16.839 1.00 97.81 72 ASP A CA 1
ATOM 593 C C . ASP A 1 72 ? 9.094 4.744 -17.016 1.00 97.81 72 ASP A C 1
ATOM 595 O O . ASP A 1 72 ? 9.733 5.179 -17.977 1.00 97.81 72 ASP A O 1
ATOM 599 N N . ILE A 1 73 ? 9.615 3.868 -16.154 1.00 98.00 73 ILE A N 1
ATOM 600 C CA . ILE A 1 73 ? 10.950 3.276 -16.314 1.00 98.00 73 ILE A CA 1
ATOM 601 C C . ILE A 1 73 ? 11.011 2.450 -17.602 1.00 98.00 73 ILE A C 1
ATOM 603 O O . ILE A 1 73 ? 11.932 2.624 -18.402 1.00 98.00 73 ILE A O 1
ATOM 607 N N . LEU A 1 74 ? 10.007 1.601 -17.840 1.00 97.00 74 LEU A N 1
ATOM 608 C CA . LEU A 1 74 ? 9.961 0.756 -19.030 1.00 97.00 74 LEU A CA 1
ATOM 609 C C . LEU A 1 74 ? 9.924 1.587 -20.319 1.00 97.00 74 LEU A C 1
ATOM 611 O O . LEU A 1 74 ? 10.681 1.308 -21.246 1.00 97.00 74 LEU A O 1
ATOM 615 N N . LYS A 1 75 ? 9.109 2.649 -20.367 1.00 97.56 75 LYS A N 1
ATOM 616 C CA . LYS A 1 75 ? 9.085 3.580 -21.508 1.00 97.56 75 LYS A CA 1
ATOM 617 C C . LYS A 1 75 ? 10.452 4.213 -21.761 1.00 97.56 75 LYS A C 1
ATOM 619 O O . LYS A 1 75 ? 10.938 4.164 -22.885 1.00 97.56 75 LYS A O 1
ATOM 624 N N . LYS A 1 76 ? 11.107 4.728 -20.715 1.00 96.81 76 LYS A N 1
ATOM 625 C CA . LYS A 1 76 ? 12.456 5.310 -20.831 1.00 96.81 76 LYS A CA 1
ATOM 626 C C . LYS A 1 76 ? 13.481 4.303 -21.358 1.00 96.81 76 LYS A C 1
ATOM 628 O O . LYS A 1 76 ? 14.338 4.678 -22.153 1.00 96.81 76 LYS A O 1
ATOM 633 N N . SER A 1 77 ? 13.399 3.043 -20.927 1.00 96.25 77 SER A N 1
ATOM 634 C CA . SER A 1 77 ? 14.276 1.970 -21.408 1.00 96.25 77 SER A CA 1
ATOM 635 C C . SER A 1 77 ? 14.056 1.681 -22.896 1.00 96.25 77 SER A C 1
ATOM 637 O O . SER A 1 77 ? 15.024 1.634 -23.654 1.00 96.25 77 SER A O 1
ATOM 639 N N . ILE A 1 78 ? 12.799 1.583 -23.338 1.00 96.25 78 ILE A N 1
ATOM 640 C CA . ILE A 1 78 ? 12.457 1.396 -24.756 1.00 96.25 78 ILE A CA 1
ATOM 641 C C . ILE A 1 78 ? 12.981 2.566 -25.601 1.00 96.25 78 ILE A C 1
ATOM 643 O O . ILE A 1 78 ? 13.609 2.343 -26.636 1.00 96.25 78 ILE A O 1
ATOM 647 N N . ASP A 1 79 ? 12.790 3.804 -25.142 1.00 95.25 79 ASP A N 1
ATOM 648 C CA . ASP A 1 79 ? 13.274 5.003 -25.838 1.00 95.25 79 ASP A CA 1
ATOM 649 C C . ASP A 1 79 ? 14.807 5.073 -25.900 1.00 95.25 79 ASP A C 1
ATOM 651 O O . ASP A 1 79 ? 15.378 5.637 -26.835 1.00 95.25 79 ASP A O 1
ATOM 655 N N . HIS A 1 80 ? 15.503 4.526 -24.901 1.00 94.31 80 HIS A N 1
ATOM 656 C CA . HIS A 1 80 ? 16.959 4.415 -24.921 1.00 94.31 80 HIS A CA 1
ATOM 657 C C . HIS A 1 80 ? 17.429 3.403 -25.973 1.00 94.31 80 HIS A C 1
ATOM 659 O O . HIS A 1 80 ? 18.224 3.767 -26.837 1.00 94.31 80 HIS A O 1
ATOM 665 N N . ILE A 1 81 ? 16.863 2.191 -25.969 1.00 94.38 81 ILE A N 1
ATOM 666 C CA . ILE A 1 81 ? 17.190 1.127 -26.936 1.00 94.38 81 ILE A CA 1
ATOM 667 C C . ILE A 1 81 ? 16.903 1.580 -28.371 1.00 94.38 81 ILE A C 1
ATOM 669 O O . ILE A 1 81 ? 17.674 1.302 -29.290 1.00 94.38 81 ILE A O 1
ATOM 673 N N . ARG A 1 82 ? 15.789 2.289 -28.588 1.00 94.25 82 ARG A N 1
ATOM 674 C CA . ARG A 1 82 ? 15.445 2.826 -29.908 1.00 94.25 82 ARG A CA 1
ATOM 675 C C . ARG A 1 82 ? 16.515 3.792 -30.417 1.00 94.25 82 ARG A C 1
ATOM 677 O O . ARG A 1 82 ? 16.970 3.635 -31.546 1.00 94.25 82 ARG A O 1
ATOM 684 N N . ARG A 1 83 ? 16.928 4.752 -29.585 1.00 92.31 83 ARG A N 1
ATOM 685 C CA . ARG A 1 83 ? 17.959 5.735 -29.952 1.00 92.31 83 ARG A CA 1
ATOM 686 C C . ARG A 1 83 ? 19.304 5.076 -30.236 1.00 92.31 83 ARG A C 1
ATOM 688 O O . ARG A 1 83 ? 19.955 5.439 -31.204 1.00 92.31 83 ARG A O 1
ATOM 695 N N . GLU A 1 84 ? 19.699 4.090 -29.438 1.00 91.06 84 GLU A N 1
ATOM 696 C CA . GLU A 1 84 ? 20.945 3.344 -29.651 1.00 91.06 84 GLU A CA 1
ATOM 697 C C . GLU A 1 84 ? 20.974 2.651 -31.025 1.00 91.06 84 GLU A C 1
ATOM 699 O O . GLU A 1 84 ? 21.961 2.746 -31.755 1.00 91.06 84 GLU A O 1
ATOM 704 N N . LYS A 1 85 ? 19.857 2.031 -31.432 1.00 89.06 85 LYS A N 1
ATOM 705 C CA . LYS A 1 85 ? 19.725 1.429 -32.769 1.00 89.06 85 LYS A CA 1
ATOM 706 C C . LYS A 1 85 ? 19.779 2.459 -33.897 1.00 89.06 85 LYS A C 1
ATOM 708 O O . LYS A 1 85 ? 20.388 2.186 -34.928 1.00 89.06 85 LYS A O 1
ATOM 713 N N . GLU A 1 86 ? 19.139 3.615 -33.718 1.00 87.75 86 GLU A N 1
ATOM 714 C CA . GLU A 1 86 ? 19.151 4.704 -34.706 1.00 87.75 86 GLU A CA 1
ATOM 715 C C . GLU A 1 86 ? 20.576 5.254 -34.914 1.00 87.75 86 GLU A C 1
ATOM 717 O O . GLU A 1 86 ? 20.986 5.445 -36.059 1.00 87.75 86 GLU A O 1
ATOM 722 N N . VAL A 1 87 ? 21.361 5.420 -33.840 1.00 86.44 87 VAL A N 1
ATOM 723 C CA . VAL A 1 87 ? 22.775 5.837 -33.925 1.00 86.44 87 VAL A CA 1
ATOM 724 C C . VAL A 1 87 ? 23.626 4.779 -34.633 1.00 86.44 87 VAL A C 1
ATOM 726 O O . VAL A 1 87 ? 24.330 5.103 -35.584 1.00 86.44 87 VAL A O 1
ATOM 729 N N . SER A 1 88 ? 23.496 3.502 -34.259 1.00 90.38 88 SER A N 1
ATOM 730 C CA . SER A 1 88 ? 24.264 2.417 -34.890 1.00 90.38 88 SER A CA 1
ATOM 731 C C . SER A 1 88 ? 24.005 2.297 -36.401 1.00 90.38 88 SER A C 1
ATOM 733 O O . SER A 1 88 ? 24.931 2.053 -37.177 1.00 90.38 88 SER A O 1
ATOM 735 N N . ALA A 1 89 ? 22.760 2.503 -36.844 1.00 90.56 89 ALA A N 1
ATOM 736 C CA . ALA A 1 89 ? 22.426 2.518 -38.267 1.00 90.56 89 ALA A CA 1
ATOM 737 C C . ALA A 1 89 ? 23.063 3.711 -39.004 1.00 90.56 89 ALA A C 1
ATOM 739 O O . ALA A 1 89 ? 23.541 3.551 -40.130 1.00 90.56 89 ALA A O 1
ATOM 740 N N . ALA A 1 90 ? 23.096 4.888 -38.369 1.00 91.56 90 ALA A N 1
ATOM 741 C CA . ALA A 1 90 ? 23.734 6.078 -38.924 1.00 91.56 90 ALA A CA 1
ATOM 742 C C . ALA A 1 90 ? 25.254 5.893 -39.085 1.00 91.56 90 ALA A C 1
ATOM 744 O O . ALA A 1 90 ? 25.793 6.223 -40.143 1.00 91.56 90 ALA A O 1
ATOM 745 N N . ASP A 1 91 ? 25.923 5.288 -38.100 1.00 92.25 91 ASP A N 1
ATOM 746 C CA . ASP A 1 91 ? 27.369 5.022 -38.141 1.00 92.25 91 ASP A CA 1
ATOM 747 C C . ASP A 1 91 ? 27.747 4.067 -39.289 1.00 92.25 91 ASP A C 1
ATOM 749 O O . ASP A 1 91 ? 28.719 4.293 -40.021 1.00 92.25 91 ASP A O 1
ATOM 753 N N . MET A 1 92 ? 26.943 3.018 -39.513 1.00 91.94 92 MET A N 1
ATOM 754 C CA . MET A 1 92 ? 27.141 2.107 -40.647 1.00 91.94 92 MET A CA 1
ATOM 755 C C . MET A 1 92 ? 26.959 2.821 -41.992 1.00 91.94 92 MET A C 1
ATOM 757 O O . MET A 1 92 ? 27.770 2.632 -42.900 1.00 91.94 92 MET A O 1
ATOM 761 N N . ALA A 1 93 ? 25.930 3.664 -42.123 1.00 94.25 93 ALA A N 1
ATOM 762 C CA . ALA A 1 93 ? 25.687 4.430 -43.345 1.00 94.25 93 ALA A CA 1
ATOM 763 C C . ALA A 1 93 ? 26.847 5.392 -43.656 1.00 94.25 93 ALA A C 1
ATOM 765 O O . ALA A 1 93 ? 27.318 5.444 -44.794 1.00 94.25 93 ALA A O 1
ATOM 766 N N . GLN A 1 94 ? 27.365 6.093 -42.640 1.00 91.06 94 GLN A N 1
ATOM 767 C CA . GLN A 1 94 ? 28.538 6.960 -42.785 1.00 91.06 94 GLN A CA 1
ATOM 768 C C . GLN A 1 94 ? 29.791 6.184 -43.200 1.00 91.06 94 GLN A C 1
ATOM 770 O O . GLN A 1 94 ? 30.551 6.647 -44.054 1.00 91.06 94 GLN A O 1
ATOM 775 N N . THR A 1 95 ? 29.994 4.990 -42.639 1.00 91.56 95 THR A N 1
ATOM 776 C CA . THR A 1 95 ? 31.129 4.124 -42.989 1.00 91.56 95 THR A CA 1
ATOM 777 C C . THR A 1 95 ? 31.078 3.720 -44.462 1.00 91.56 95 THR A C 1
ATOM 779 O O . THR A 1 95 ? 32.067 3.874 -45.179 1.00 91.56 95 THR A O 1
ATOM 782 N N . ILE A 1 96 ? 29.914 3.273 -44.944 1.00 93.69 96 ILE A N 1
ATOM 783 C CA . ILE A 1 96 ? 29.713 2.909 -46.356 1.00 93.69 96 ILE A CA 1
ATOM 784 C C . ILE A 1 96 ? 29.972 4.112 -47.267 1.00 93.69 96 ILE A C 1
ATOM 786 O O . ILE A 1 96 ? 30.674 3.988 -48.269 1.00 93.69 96 ILE A O 1
ATOM 790 N N . GLN A 1 97 ? 29.447 5.286 -46.911 1.00 92.50 97 GLN A N 1
ATOM 791 C CA . GLN A 1 97 ? 29.614 6.491 -47.719 1.00 92.50 97 GLN A CA 1
ATOM 792 C C . GLN A 1 97 ? 31.071 6.969 -47.774 1.00 92.50 97 GLN A C 1
ATOM 794 O O . GLN A 1 97 ? 31.537 7.388 -48.830 1.00 92.50 97 GLN A O 1
ATOM 799 N N . THR A 1 98 ? 31.810 6.848 -46.670 1.00 92.25 98 THR A N 1
ATOM 800 C CA . THR A 1 98 ? 33.244 7.171 -46.622 1.00 92.25 98 THR A CA 1
ATOM 801 C C . THR A 1 98 ? 34.056 6.226 -47.506 1.00 92.25 98 THR A C 1
ATOM 803 O O . THR A 1 98 ? 34.924 6.673 -48.249 1.00 92.25 98 THR A O 1
ATOM 806 N N . LEU A 1 99 ? 33.757 4.923 -47.471 1.00 92.81 99 LEU A N 1
ATOM 807 C CA . LEU A 1 99 ? 34.412 3.941 -48.339 1.00 92.81 99 LEU A CA 1
ATOM 808 C C . LEU A 1 99 ? 34.111 4.194 -49.822 1.00 92.81 99 LEU A C 1
ATOM 810 O O . LEU A 1 99 ? 35.008 4.057 -50.645 1.00 92.81 99 LEU A O 1
ATOM 814 N N . ALA A 1 100 ? 32.885 4.604 -50.159 1.00 90.62 100 ALA A N 1
ATOM 815 C CA . ALA A 1 100 ? 32.486 4.906 -51.534 1.00 90.62 100 ALA A CA 1
ATOM 816 C C . ALA A 1 100 ? 33.159 6.163 -52.120 1.00 90.62 100 ALA A C 1
ATOM 818 O O . ALA A 1 100 ? 33.300 6.251 -53.333 1.00 90.62 100 ALA A O 1
ATOM 819 N N . LEU A 1 101 ? 33.558 7.130 -51.285 1.00 90.38 101 LEU A N 1
ATOM 820 C CA . LEU A 1 101 ? 34.234 8.365 -51.715 1.00 90.38 101 LEU A CA 1
ATOM 821 C C . LEU A 1 101 ? 35.758 8.219 -51.857 1.00 90.38 101 LEU A C 1
ATOM 823 O O . LEU A 1 101 ? 36.397 9.096 -52.431 1.00 90.38 101 LEU A O 1
ATOM 827 N N . ASN A 1 102 ? 36.335 7.141 -51.318 1.00 84.38 102 ASN A N 1
ATOM 828 C CA . ASN A 1 102 ? 37.778 6.876 -51.329 1.00 84.38 102 ASN A CA 1
ATOM 829 C C . ASN A 1 102 ? 38.217 5.913 -52.457 1.00 84.38 102 ASN A C 1
ATOM 831 O O . ASN A 1 102 ? 39.365 5.467 -52.451 1.00 84.38 102 ASN A O 1
ATOM 835 N N . VAL A 1 103 ? 37.315 5.578 -53.389 1.00 66.31 103 VAL A N 1
ATOM 836 C CA . VAL A 1 103 ? 37.547 4.761 -54.599 1.00 66.31 103 VAL A CA 1
ATOM 837 C C . VAL A 1 103 ? 37.419 5.650 -55.827 1.00 66.31 103 VAL A C 1
ATOM 839 O O . VAL A 1 103 ? 38.277 5.517 -56.726 1.00 66.31 103 VAL A O 1
#

InterPro domains:
  IPR002514 Transposase IS3/IS911family [PF01527] (3-69)
  IPR009057 Homedomain-like superfamily [SSF46689] (2-83)

Secondary structure (DSSP, 8-state):
-PPPPPHHHHHHHHHHHHTT--HHHHHHHHT--HHHHHHHHHHHPPPTT-SS-HHHHHHHHHHHHHHHHHHHHHHHHHHHHHHHHHHHHHHHHHHHHHHHH--

pLDDT: mean 89.17, std 10.52, range [51.97, 98.0]